Protein AF-A0A382ZZ51-F1 (afdb_monomer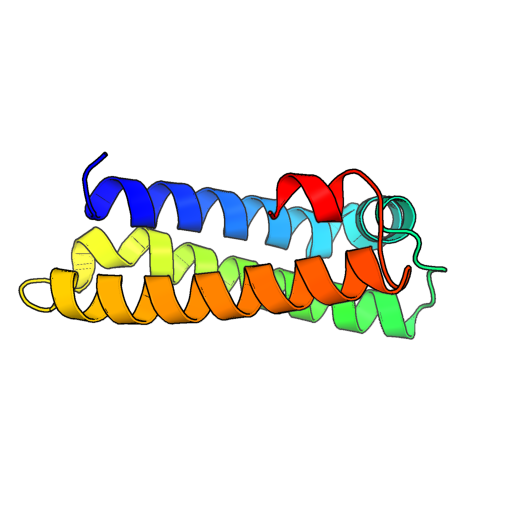)

Organism: NCBI:txid408172

Foldseek 3Di:
DDLLVVLLVQLVVLLVQLCCLQPVVCVLVVQFVDDDDPVSSVVSNVSSVVSNVVSVVSNCCSVPCPPCSVVVSVVVVVVLVVVLVVLVVCPVVVVTDHDNSVVSD

Secondary structure (DSSP, 8-state):
--HHHHHHHHHHHHHHHHHHHHHSHHHHHHHTTPPP-HHHHHHHHHHHHHHHHHHHHHHHHHHH-GGGHHHHHHHHHHHHHHHHHHHHHHHHTTSS-HHHHHTT-

Mean predicted aligned error: 2.75 Å

Solvent-accessible surface area (backbone atoms only — not comparable to full-atom values): 54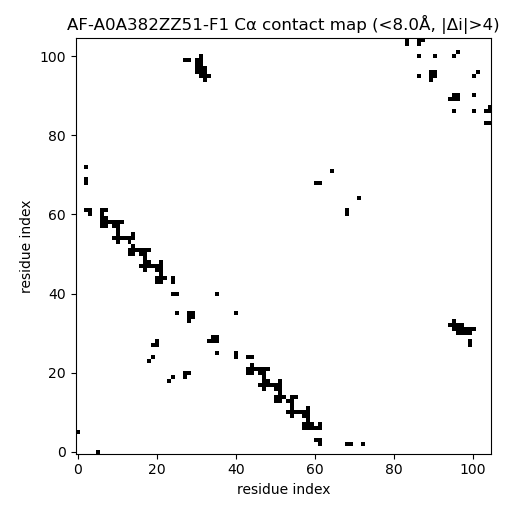44 Å² total; per-residue (Å²): 138,54,72,54,56,52,31,36,52,51,10,52,52,30,32,51,50,10,46,35,28,50,77,37,35,66,64,48,40,44,48,18,65,47,85,85,45,75,66,55,49,54,52,37,29,54,49,7,54,52,30,33,54,50,9,52,50,33,43,44,39,68,81,69,39,69,91,48,44,65,64,51,49,54,54,50,51,54,55,50,51,54,50,40,52,52,53,51,49,30,46,77,71,66,71,32,37,53,64,62,50,65,75,68,103

pLDDT: mean 95.26, std 3.06, range [72.75, 98.5]

Radius of gyration: 14.81 Å; Cα contacts (8 Å, |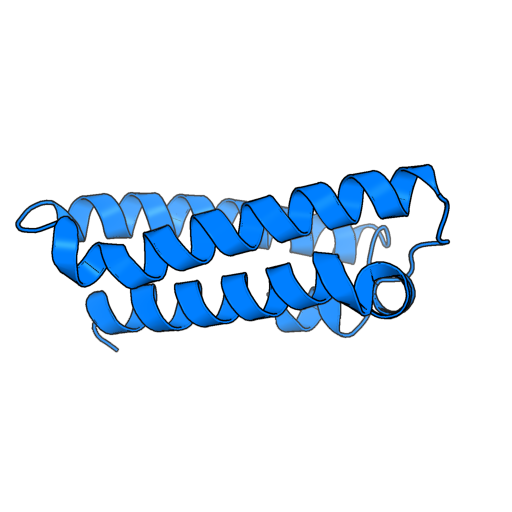Δi|>4): 114; chains: 1; bounding box: 34×21×39 Å

Sequence (105 aa):
MNLQMIFRVNGGILFINGLSFLLLTETYLGMAGFDMTPELQTLAQAMGVSLISIGLLSWRTPDIAGEAMTSYGQLYAVIGVLWVLLIGYHAATGQASGPPVYGNL

Structure (mmCIF, N/CA/C/O backbone):
data_AF-A0A382ZZ51-F1
#
_entry.id   AF-A0A382ZZ51-F1
#
loop_
_atom_site.group_PDB
_atom_site.id
_atom_site.type_symbol
_atom_site.label_atom_id
_atom_site.label_alt_id
_atom_site.label_comp_id
_atom_site.label_asym_id
_atom_site.label_entity_id
_atom_site.label_seq_id
_atom_site.pdbx_PDB_ins_code
_atom_site.Cartn_x
_atom_site.Cartn_y
_atom_site.Cartn_z
_atom_site.occupancy
_atom_site.B_iso_or_equiv
_atom_site.auth_seq_id
_atom_site.auth_comp_id
_atom_site.auth_asym_id
_atom_site.auth_atom_id
_atom_site.pdbx_PDB_model_num
ATOM 1 N N . MET A 1 1 ? -13.271 -14.502 12.028 1.00 72.75 1 MET A N 1
ATOM 2 C CA . MET A 1 1 ? -12.279 -13.435 12.295 1.00 72.75 1 MET A CA 1
ATOM 3 C C . MET A 1 1 ? -13.027 -12.208 12.804 1.00 72.75 1 MET A C 1
ATOM 5 O O . MET A 1 1 ? -14.109 -11.958 12.289 1.00 72.75 1 MET A O 1
ATOM 9 N N . ASN A 1 2 ? -12.534 -11.500 13.825 1.00 92.31 2 ASN A N 1
ATOM 10 C CA . ASN A 1 2 ? -13.175 -10.265 14.308 1.00 92.31 2 ASN A CA 1
ATOM 11 C C . ASN A 1 2 ? -12.543 -9.024 13.650 1.00 92.31 2 ASN A C 1
ATOM 13 O O . ASN A 1 2 ? -11.471 -9.117 13.051 1.00 92.31 2 ASN A O 1
ATOM 17 N N . LEU A 1 3 ? -13.198 -7.866 13.768 1.00 91.38 3 LEU A N 1
ATOM 18 C CA . LEU A 1 3 ? -12.767 -6.642 13.088 1.00 91.38 3 LEU A CA 1
ATOM 19 C C . LEU A 1 3 ? -11.386 -6.149 13.555 1.00 91.38 3 LEU A C 1
ATOM 21 O O . LEU A 1 3 ? -10.583 -5.705 12.741 1.00 91.38 3 LEU A O 1
ATOM 25 N N . GLN A 1 4 ? -11.059 -6.323 14.839 1.00 94.44 4 GLN A N 1
ATOM 26 C CA . GLN A 1 4 ? -9.733 -5.982 15.366 1.00 94.44 4 GLN A CA 1
ATOM 27 C C . GLN A 1 4 ? -8.621 -6.802 14.697 1.00 94.44 4 GLN A C 1
ATOM 29 O O . GLN A 1 4 ? -7.578 -6.270 14.323 1.00 94.44 4 GLN A O 1
ATOM 34 N N . MET A 1 5 ? -8.849 -8.105 14.526 1.00 94.94 5 MET A N 1
ATOM 35 C CA . MET A 1 5 ? -7.904 -9.008 13.881 1.00 94.94 5 MET A CA 1
ATOM 36 C C . MET A 1 5 ? -7.765 -8.700 12.387 1.00 94.94 5 MET A C 1
ATOM 38 O O . MET A 1 5 ? -6.644 -8.716 11.893 1.00 94.94 5 MET A O 1
ATOM 42 N N . ILE A 1 6 ? -8.857 -8.348 11.695 1.00 94.06 6 ILE A N 1
ATOM 43 C CA . ILE A 1 6 ? -8.817 -7.902 10.289 1.00 94.06 6 ILE A CA 1
ATOM 44 C C . ILE A 1 6 ? -7.864 -6.709 10.137 1.00 94.06 6 ILE A C 1
ATOM 46 O O . ILE A 1 6 ? -6.962 -6.746 9.304 1.00 94.06 6 ILE A O 1
ATOM 50 N N . PHE A 1 7 ? -8.006 -5.691 10.986 1.00 96.12 7 PHE A N 1
ATOM 51 C CA . PHE A 1 7 ? -7.150 -4.505 10.959 1.00 96.12 7 PHE A CA 1
ATOM 52 C C . PHE A 1 7 ? -5.675 -4.801 11.253 1.00 96.12 7 PHE A C 1
ATOM 54 O O . PHE A 1 7 ? -4.795 -4.255 10.585 1.00 96.12 7 PHE A O 1
ATOM 61 N N . ARG A 1 8 ? -5.383 -5.688 12.213 1.00 96.69 8 ARG A N 1
ATOM 62 C CA . ARG A 1 8 ? -4.000 -6.095 12.517 1.00 96.69 8 ARG A CA 1
ATOM 63 C C . ARG A 1 8 ? -3.375 -6.888 11.374 1.00 96.69 8 ARG A C 1
ATOM 65 O O . ARG A 1 8 ? -2.256 -6.590 10.972 1.00 96.69 8 ARG A O 1
ATOM 72 N N . VAL A 1 9 ? -4.101 -7.855 10.812 1.00 95.38 9 VAL A N 1
ATOM 73 C CA . VAL A 1 9 ? -3.621 -8.649 9.670 1.00 95.38 9 VAL A CA 1
ATOM 74 C C . VAL A 1 9 ? -3.348 -7.747 8.474 1.00 95.38 9 VAL A C 1
ATOM 76 O O . VAL A 1 9 ? -2.249 -7.780 7.928 1.00 95.38 9 VAL A O 1
ATOM 79 N N . ASN A 1 10 ? -4.301 -6.887 8.119 1.00 94.62 10 ASN A N 1
ATOM 80 C CA . ASN A 1 10 ? -4.111 -5.931 7.040 1.00 94.62 10 ASN A CA 1
ATOM 81 C C . ASN A 1 10 ? -2.912 -5.002 7.310 1.00 94.62 10 ASN A C 1
ATOM 83 O O . ASN A 1 10 ? -2.089 -4.795 6.424 1.00 94.62 10 ASN A O 1
ATOM 87 N N . GLY A 1 11 ? -2.768 -4.493 8.538 1.00 96.75 11 GLY A N 1
ATOM 88 C CA . GLY A 1 11 ? -1.618 -3.673 8.918 1.00 96.75 11 GLY A CA 1
ATOM 89 C C . GLY A 1 11 ? -0.286 -4.396 8.702 1.00 96.75 11 GLY A C 1
ATOM 90 O O . GLY A 1 11 ? 0.644 -3.814 8.150 1.00 96.75 11 GLY A O 1
ATOM 91 N N . GLY A 1 12 ? -0.220 -5.682 9.059 1.00 97.19 12 GLY A N 1
ATOM 92 C CA . GLY A 1 12 ? 0.941 -6.534 8.803 1.00 97.19 12 GLY A CA 1
ATOM 93 C C . GLY A 1 12 ? 1.228 -6.735 7.312 1.00 97.19 12 GLY A C 1
ATOM 94 O O . GLY A 1 12 ? 2.375 -6.602 6.896 1.00 97.19 12 GLY A O 1
ATOM 95 N N . ILE A 1 13 ? 0.198 -6.989 6.499 1.00 95.56 13 ILE A N 1
ATOM 96 C CA . ILE A 1 13 ? 0.334 -7.140 5.039 1.00 95.56 13 ILE A CA 1
ATOM 97 C C . ILE A 1 13 ? 0.873 -5.851 4.412 1.00 95.56 13 ILE A C 1
ATOM 99 O O . ILE A 1 13 ? 1.859 -5.886 3.678 1.00 95.56 13 ILE A O 1
ATOM 103 N N . LEU A 1 14 ? 0.279 -4.699 4.739 1.00 96.75 14 LEU A N 1
ATOM 104 C CA . LEU A 1 14 ? 0.727 -3.402 4.227 1.00 96.75 14 LEU A CA 1
ATOM 105 C C . LEU A 1 14 ? 2.149 -3.066 4.673 1.00 96.75 14 LEU A C 1
ATOM 107 O O . LEU A 1 14 ? 2.916 -2.513 3.892 1.00 96.75 14 LEU A O 1
ATOM 111 N N . PHE A 1 15 ? 2.518 -3.429 5.901 1.00 97.56 15 PHE A N 1
ATOM 112 C CA . PHE A 1 15 ? 3.877 -3.248 6.393 1.00 97.56 15 PHE A CA 1
ATOM 113 C C . PHE A 1 15 ? 4.882 -4.094 5.601 1.00 97.56 15 PHE A C 1
ATOM 115 O O . PHE A 1 15 ? 5.909 -3.572 5.173 1.00 97.56 15 PHE A O 1
ATOM 122 N N . ILE A 1 16 ? 4.570 -5.370 5.343 1.00 96.62 16 ILE A N 1
ATOM 123 C CA . ILE A 1 16 ? 5.414 -6.261 4.532 1.00 96.62 16 ILE A CA 1
ATOM 124 C C . ILE A 1 16 ? 5.543 -5.723 3.105 1.00 96.62 16 ILE A C 1
ATOM 126 O O . ILE A 1 16 ? 6.662 -5.542 2.633 1.00 96.62 16 ILE A O 1
ATOM 130 N N . ASN A 1 17 ? 4.427 -5.389 2.452 1.00 96.19 17 ASN A N 1
ATOM 131 C CA . ASN A 1 17 ? 4.442 -4.801 1.113 1.00 96.19 17 ASN A CA 1
ATOM 132 C C . ASN A 1 17 ? 5.240 -3.499 1.080 1.00 96.19 17 ASN A C 1
ATOM 134 O O . ASN A 1 17 ? 6.047 -3.287 0.181 1.00 96.19 17 ASN A O 1
ATOM 138 N N . GLY A 1 18 ? 5.048 -2.632 2.072 1.00 97.62 18 GLY A N 1
ATOM 139 C CA . GLY A 1 18 ? 5.767 -1.374 2.170 1.00 97.62 18 GLY A CA 1
ATOM 140 C C . GLY A 1 18 ? 7.277 -1.570 2.313 1.00 97.62 18 GLY A C 1
ATOM 141 O O . GLY A 1 18 ? 8.045 -0.894 1.632 1.00 97.62 18 GLY A O 1
ATOM 142 N N . LEU A 1 19 ? 7.715 -2.554 3.108 1.00 97.88 19 LEU A N 1
ATOM 143 C CA . LEU A 1 19 ? 9.125 -2.949 3.178 1.00 97.88 19 LEU A CA 1
ATOM 144 C C . LEU A 1 19 ? 9.634 -3.527 1.853 1.00 97.88 19 LEU A C 1
ATOM 146 O O . LEU A 1 19 ? 10.754 -3.213 1.457 1.00 97.88 19 LEU A O 1
ATOM 150 N N . SER A 1 20 ? 8.832 -4.327 1.146 1.00 96.62 20 SER A N 1
ATOM 151 C CA . SER A 1 20 ? 9.199 -4.845 -0.177 1.00 96.62 20 SER A CA 1
ATOM 152 C C . SER A 1 20 ? 9.383 -3.715 -1.192 1.00 96.62 20 SER A C 1
ATOM 154 O O . SER A 1 20 ? 10.395 -3.675 -1.881 1.00 96.62 20 SER A O 1
ATOM 156 N N . PHE A 1 21 ? 8.469 -2.746 -1.223 1.00 96.88 21 PHE A N 1
ATOM 157 C CA . PHE A 1 21 ? 8.567 -1.557 -2.070 1.00 96.88 21 PHE A CA 1
ATOM 158 C C . PHE A 1 21 ? 9.747 -0.647 -1.704 1.00 96.88 21 PHE A C 1
ATOM 160 O O . PHE A 1 21 ? 10.330 -0.032 -2.594 1.00 96.88 21 PHE A O 1
ATOM 167 N N . LEU A 1 22 ? 10.106 -0.550 -0.420 1.00 97.25 22 LEU A N 1
ATOM 168 C CA . LEU A 1 22 ? 11.147 0.358 0.066 1.00 97.25 22 LEU A CA 1
ATOM 169 C C . LEU A 1 22 ? 12.565 -0.226 -0.040 1.00 97.25 22 LEU A C 1
ATOM 171 O O . LEU A 1 22 ? 13.496 0.483 -0.417 1.00 97.25 22 LEU A O 1
ATOM 175 N N . LEU A 1 23 ? 12.731 -1.501 0.321 1.00 96.69 23 LEU A N 1
ATOM 176 C CA . LEU A 1 23 ? 14.038 -2.149 0.485 1.00 96.69 23 LEU A CA 1
ATOM 177 C C . LEU A 1 23 ? 14.340 -3.188 -0.598 1.00 96.69 23 LEU A C 1
ATOM 179 O O . LEU A 1 23 ? 15.505 -3.464 -0.863 1.00 96.69 23 LEU A O 1
ATOM 183 N N . LEU A 1 24 ? 13.306 -3.773 -1.209 1.00 96.56 24 LEU A N 1
ATOM 184 C CA . LEU A 1 24 ? 13.416 -4.842 -2.210 1.00 96.56 24 LEU A CA 1
ATOM 185 C C . LEU A 1 24 ? 12.806 -4.417 -3.553 1.00 96.56 24 LEU A C 1
ATOM 187 O O . LEU A 1 24 ? 12.288 -5.252 -4.291 1.00 96.56 24 LEU A O 1
ATOM 191 N N . THR A 1 25 ? 12.840 -3.115 -3.851 1.00 95.88 25 THR A N 1
ATOM 192 C CA . THR A 1 25 ? 12.083 -2.482 -4.936 1.00 95.88 25 THR A CA 1
ATOM 193 C C . THR A 1 25 ? 12.276 -3.167 -6.284 1.00 95.88 25 THR A C 1
ATOM 195 O O . THR A 1 25 ? 11.297 -3.521 -6.934 1.00 95.88 25 THR A O 1
ATOM 198 N N . GLU A 1 26 ? 13.533 -3.369 -6.686 1.00 95.81 26 GLU A N 1
ATOM 199 C CA . GLU A 1 26 ? 13.888 -3.932 -7.990 1.00 95.81 26 GLU A CA 1
ATOM 200 C 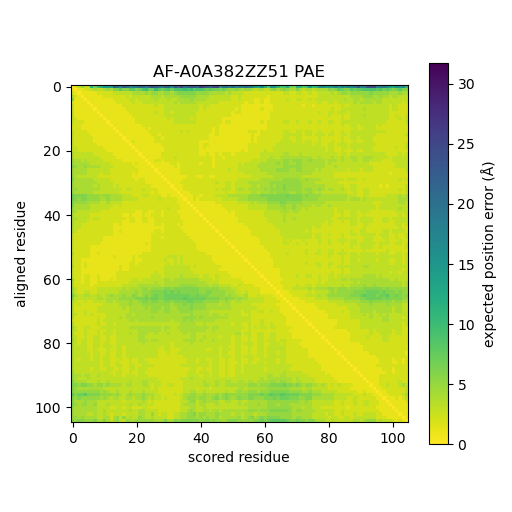C . GLU A 1 26 ? 13.375 -5.366 -8.138 1.00 95.81 26 GLU A C 1
ATOM 202 O O . GLU A 1 26 ? 12.694 -5.684 -9.109 1.00 95.81 26 GLU A O 1
ATOM 207 N N . THR A 1 27 ? 13.610 -6.213 -7.1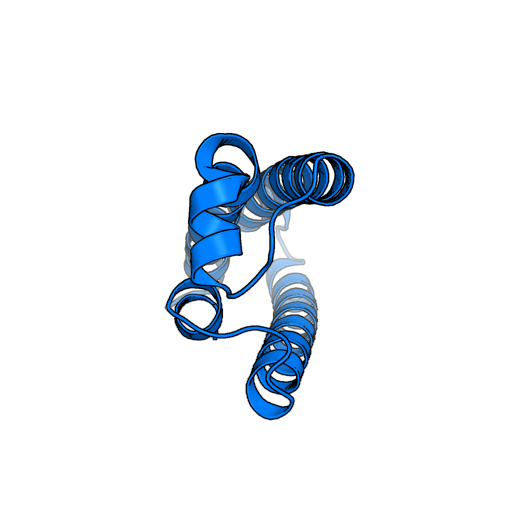33 1.00 95.88 27 THR A N 1
ATOM 208 C CA . THR A 1 27 ? 13.106 -7.590 -7.118 1.00 95.88 27 THR A CA 1
ATOM 209 C C . THR A 1 27 ? 11.583 -7.620 -7.126 1.00 95.88 27 THR A C 1
ATOM 211 O O . THR A 1 27 ? 10.978 -8.354 -7.902 1.00 95.88 27 THR A O 1
ATOM 214 N N . TYR A 1 28 ? 10.950 -6.822 -6.266 1.00 94.94 28 TYR A N 1
ATOM 215 C CA . TYR A 1 28 ? 9.506 -6.853 -6.077 1.00 94.94 28 TYR A CA 1
ATOM 216 C C . TYR A 1 28 ? 8.756 -6.371 -7.324 1.00 94.94 28 TYR A C 1
ATOM 218 O O . TYR A 1 28 ? 7.813 -7.025 -7.761 1.00 94.94 28 TYR A O 1
ATOM 226 N N . LEU A 1 29 ? 9.197 -5.273 -7.941 1.00 95.88 29 LEU A N 1
ATOM 227 C CA . LEU A 1 29 ? 8.583 -4.763 -9.166 1.00 95.88 29 LEU A CA 1
ATOM 228 C C . LEU A 1 29 ? 9.003 -5.541 -10.416 1.00 95.88 29 LEU A C 1
ATOM 230 O O . LEU A 1 29 ? 8.165 -5.763 -11.289 1.00 95.88 29 LEU A O 1
ATOM 234 N N . GLY A 1 30 ? 10.232 -6.055 -10.473 1.00 96.25 30 GLY A N 1
ATOM 235 C CA . GLY A 1 30 ? 10.657 -6.964 -11.537 1.00 96.25 30 GLY A CA 1
ATOM 236 C C . GLY A 1 30 ? 9.810 -8.240 -11.570 1.00 96.25 30 GLY A C 1
ATOM 237 O O . GLY A 1 30 ? 9.344 -8.654 -12.628 1.00 96.25 30 GLY A O 1
ATOM 238 N N . MET A 1 31 ? 9.493 -8.816 -10.403 1.00 95.12 31 MET A N 1
ATOM 239 C CA . MET A 1 31 ? 8.550 -9.941 -10.294 1.00 95.12 31 MET A CA 1
ATOM 240 C C . MET A 1 31 ? 7.125 -9.581 -10.729 1.00 95.12 31 MET A C 1
ATOM 242 O O . MET A 1 31 ? 6.369 -10.474 -11.113 1.00 95.12 31 MET A O 1
ATOM 246 N N . ALA A 1 32 ? 6.759 -8.300 -10.652 1.00 94.62 32 ALA A N 1
ATOM 247 C CA . ALA A 1 32 ? 5.483 -7.792 -11.133 1.00 94.62 32 ALA A CA 1
ATOM 248 C C . ALA A 1 32 ? 5.470 -7.499 -12.648 1.00 94.62 32 ALA A C 1
ATOM 250 O O . ALA A 1 32 ? 4.417 -7.161 -13.189 1.00 94.62 32 ALA A O 1
ATOM 251 N N . GLY A 1 33 ? 6.605 -7.673 -13.337 1.00 94.00 33 GLY A N 1
ATOM 252 C CA . GLY A 1 33 ? 6.752 -7.464 -14.779 1.00 94.00 33 GLY A CA 1
ATOM 253 C C . GLY A 1 33 ? 7.155 -6.044 -15.181 1.00 94.00 33 GLY A C 1
ATOM 254 O O . GLY A 1 33 ? 7.010 -5.696 -16.348 1.00 94.00 33 GLY A O 1
ATOM 255 N N . PHE A 1 34 ? 7.634 -5.223 -14.243 1.00 95.12 34 PHE A N 1
ATOM 256 C CA . PHE A 1 34 ? 8.108 -3.874 -14.549 1.00 95.12 34 PHE A CA 1
ATOM 257 C C . PHE A 1 34 ? 9.579 -3.880 -14.969 1.00 95.12 34 PHE A C 1
ATOM 259 O O . PHE A 1 34 ? 10.426 -4.456 -14.284 1.00 95.12 34 PHE A O 1
ATOM 266 N N . ASP A 1 35 ? 9.886 -3.139 -16.033 1.00 95.31 35 ASP A N 1
ATOM 267 C CA . ASP A 1 35 ? 11.254 -2.740 -16.352 1.00 95.31 35 ASP A CA 1
ATOM 268 C C . ASP A 1 35 ? 11.678 -1.600 -15.420 1.00 95.31 35 ASP A C 1
ATOM 270 O O . ASP A 1 35 ? 11.064 -0.529 -15.385 1.00 95.31 35 ASP A O 1
ATOM 274 N N . MET A 1 36 ? 12.721 -1.833 -14.626 1.00 95.94 36 MET A N 1
ATOM 275 C CA . MET A 1 36 ? 13.123 -0.895 -13.582 1.00 95.94 36 MET A CA 1
ATOM 276 C C . MET A 1 36 ? 13.917 0.290 -14.131 1.00 95.94 36 MET A C 1
ATOM 278 O O . MET A 1 36 ? 14.953 0.127 -14.773 1.00 95.94 36 MET A O 1
ATOM 282 N N . THR A 1 37 ? 13.455 1.497 -13.795 1.00 97.19 37 THR A N 1
ATOM 283 C CA . THR A 1 37 ? 14.167 2.762 -14.029 1.00 97.19 37 THR A CA 1
ATOM 284 C C . THR A 1 37 ? 14.444 3.487 -12.705 1.00 97.19 37 THR A C 1
ATOM 286 O O . THR A 1 37 ? 13.760 3.223 -11.706 1.00 97.19 37 THR A O 1
ATOM 289 N N . PRO A 1 38 ? 15.405 4.431 -12.661 1.00 97.25 38 PRO A N 1
ATOM 290 C CA . PRO A 1 38 ? 15.679 5.225 -11.459 1.00 97.25 38 PRO A CA 1
ATOM 291 C C . PRO A 1 38 ? 14.463 6.020 -10.945 1.00 97.25 38 PRO A C 1
ATOM 293 O O . PRO A 1 38 ? 14.243 6.146 -9.736 1.00 97.25 38 PRO A O 1
ATOM 296 N N . GLU A 1 39 ? 13.635 6.536 -11.853 1.00 98.00 39 GLU A N 1
ATOM 297 C CA . GLU A 1 39 ? 12.421 7.286 -11.520 1.00 98.00 39 GLU A CA 1
ATOM 298 C C . GLU A 1 39 ? 11.359 6.363 -10.915 1.00 98.00 39 GLU A C 1
ATOM 300 O O . GLU A 1 39 ? 10.751 6.703 -9.896 1.00 98.00 39 GLU A O 1
ATOM 305 N N . LEU A 1 40 ? 11.179 5.168 -11.493 1.00 96.50 40 LEU A N 1
ATOM 306 C CA . LEU A 1 40 ? 10.261 4.164 -10.960 1.00 96.50 40 LEU A CA 1
ATOM 307 C C . LEU A 1 40 ? 10.706 3.693 -9.575 1.00 96.50 40 LEU A C 1
ATOM 309 O O . LEU A 1 40 ? 9.872 3.564 -8.682 1.00 96.50 40 LEU A O 1
ATOM 313 N N . GLN A 1 41 ? 12.009 3.502 -9.361 1.00 97.62 41 GLN A N 1
ATOM 314 C CA . GLN A 1 41 ? 12.543 3.158 -8.046 1.00 97.62 41 GLN A CA 1
ATOM 315 C C . GLN A 1 41 ? 12.221 4.232 -7.001 1.00 97.62 41 GLN A C 1
ATOM 317 O O . GLN A 1 41 ? 11.752 3.906 -5.911 1.00 97.62 41 GLN A O 1
ATOM 322 N N . THR A 1 42 ? 12.402 5.508 -7.347 1.00 97.94 42 THR A N 1
ATOM 323 C CA . THR A 1 42 ? 12.081 6.631 -6.454 1.00 97.94 42 THR A CA 1
ATOM 324 C C . THR A 1 42 ? 10.595 6.641 -6.083 1.00 97.94 42 THR A C 1
ATOM 326 O O . THR A 1 42 ? 10.239 6.753 -4.906 1.00 97.94 42 THR A O 1
ATOM 329 N N . LEU A 1 43 ? 9.711 6.469 -7.072 1.00 98.12 43 LEU A N 1
ATOM 330 C CA . LEU A 1 43 ? 8.264 6.425 -6.847 1.00 98.12 43 LEU A CA 1
ATOM 331 C C . LEU A 1 43 ? 7.854 5.217 -5.995 1.00 98.12 43 LEU A C 1
ATOM 333 O O . LEU A 1 43 ? 7.039 5.335 -5.080 1.00 98.12 43 LEU A O 1
ATOM 337 N N . ALA A 1 44 ? 8.441 4.058 -6.273 1.00 97.25 44 ALA A N 1
ATOM 338 C CA . ALA A 1 44 ? 8.171 2.822 -5.563 1.00 97.25 44 ALA A CA 1
ATOM 339 C C . ALA A 1 44 ? 8.609 2.896 -4.093 1.00 97.25 44 ALA A C 1
ATOM 341 O O . ALA A 1 44 ? 7.873 2.456 -3.215 1.00 97.25 44 ALA A O 1
ATOM 342 N N . GLN A 1 45 ? 9.740 3.533 -3.793 1.00 98.06 45 GLN A N 1
ATOM 343 C CA . GLN A 1 45 ? 10.168 3.764 -2.412 1.00 98.06 45 GLN A CA 1
ATOM 344 C C . GLN A 1 45 ? 9.233 4.727 -1.668 1.00 98.06 45 GLN A C 1
ATOM 346 O O . GLN A 1 45 ? 8.887 4.472 -0.512 1.00 98.06 45 GLN A O 1
ATOM 351 N N . ALA A 1 46 ? 8.748 5.786 -2.328 1.00 98.25 46 ALA A N 1
ATOM 352 C CA . ALA A 1 46 ? 7.732 6.675 -1.756 1.00 98.25 46 ALA A CA 1
ATOM 353 C C . ALA A 1 46 ? 6.411 5.931 -1.472 1.00 98.25 46 ALA A C 1
ATOM 355 O O . ALA A 1 46 ? 5.799 6.110 -0.411 1.00 98.25 46 ALA A O 1
ATOM 356 N N . MET A 1 47 ? 6.001 5.039 -2.379 1.00 97.00 47 MET A N 1
ATOM 357 C CA . MET A 1 47 ? 4.876 4.130 -2.157 1.00 97.00 47 MET A CA 1
ATOM 358 C C . MET A 1 47 ? 5.141 3.191 -0.972 1.00 97.00 47 MET A C 1
ATOM 360 O O . MET A 1 47 ? 4.265 3.006 -0.131 1.00 97.00 47 MET A O 1
ATOM 364 N N . GLY A 1 48 ? 6.363 2.672 -0.837 1.00 98.00 48 GLY A N 1
ATOM 365 C CA . GLY A 1 48 ? 6.774 1.834 0.287 1.00 98.00 48 GLY A CA 1
ATOM 366 C C . GLY A 1 48 ? 6.582 2.515 1.642 1.00 98.00 48 GLY A C 1
ATOM 367 O O . GLY A 1 48 ? 5.939 1.954 2.531 1.00 98.00 48 GLY A O 1
ATOM 368 N N . VAL A 1 49 ? 7.048 3.761 1.782 1.00 98.50 49 VAL A N 1
ATOM 369 C CA . VAL A 1 49 ? 6.821 4.566 2.998 1.00 98.50 49 VAL A CA 1
ATOM 370 C C . VAL A 1 49 ? 5.327 4.786 3.243 1.00 98.50 49 VAL A C 1
ATOM 372 O O . VAL A 1 49 ? 4.861 4.623 4.371 1.00 98.50 49 VAL A O 1
ATOM 375 N N . SER A 1 50 ? 4.563 5.091 2.193 1.00 98.06 50 SER A N 1
ATOM 376 C CA . SER A 1 50 ? 3.116 5.314 2.294 1.00 98.06 50 SER A CA 1
ATOM 377 C C . SER A 1 50 ? 2.379 4.073 2.808 1.00 98.06 50 SER A C 1
ATOM 379 O O . SER A 1 50 ? 1.557 4.169 3.720 1.00 98.06 50 SER A O 1
ATOM 381 N N . LEU A 1 51 ? 2.715 2.891 2.285 1.00 97.38 51 LEU A N 1
ATOM 382 C CA . LEU A 1 51 ? 2.147 1.617 2.726 1.00 97.38 51 LEU A CA 1
ATOM 383 C C . LEU A 1 51 ? 2.529 1.282 4.170 1.00 97.38 51 LEU A C 1
ATOM 385 O O . LEU A 1 51 ? 1.670 0.836 4.928 1.00 97.38 51 LEU A O 1
ATOM 389 N N . ILE A 1 52 ? 3.769 1.559 4.588 1.00 98.50 52 ILE A N 1
ATOM 390 C CA . ILE A 1 52 ? 4.187 1.414 5.992 1.00 98.50 52 ILE A CA 1
ATOM 391 C C . ILE A 1 52 ? 3.339 2.317 6.893 1.00 98.50 52 ILE A C 1
ATOM 393 O O . ILE A 1 52 ? 2.812 1.853 7.905 1.00 98.50 52 ILE A O 1
ATOM 397 N N . SER A 1 53 ? 3.164 3.592 6.531 1.00 98.12 53 SER A N 1
ATOM 398 C CA . SER A 1 53 ? 2.361 4.536 7.316 1.00 98.12 53 SER A CA 1
ATOM 399 C C . SER A 1 53 ? 0.905 4.082 7.452 1.00 98.12 53 SER A C 1
ATOM 401 O O . SER A 1 53 ? 0.368 4.070 8.561 1.0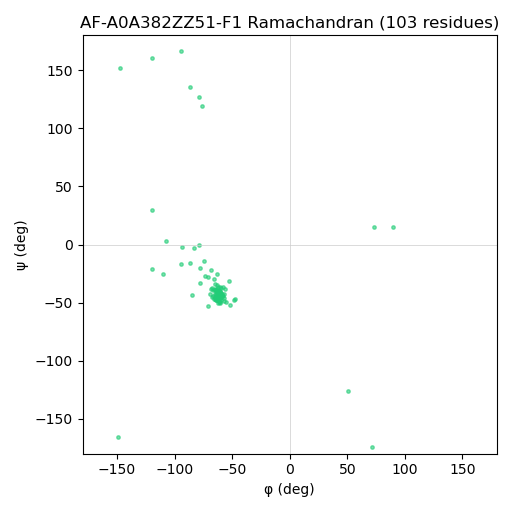0 98.12 53 SER A O 1
ATOM 403 N N . ILE A 1 54 ? 0.273 3.649 6.357 1.00 96.12 54 ILE A N 1
ATOM 404 C CA . ILE A 1 54 ? -1.109 3.144 6.384 1.00 96.12 54 ILE A CA 1
ATOM 405 C C . ILE A 1 54 ? -1.187 1.816 7.151 1.00 96.12 54 ILE A C 1
ATOM 407 O O . ILE A 1 54 ? -2.131 1.603 7.910 1.00 96.12 54 ILE A O 1
ATOM 411 N N . GLY A 1 55 ? -0.183 0.946 7.024 1.00 97.00 55 GLY A N 1
ATOM 412 C CA . GLY A 1 55 ? -0.091 -0.304 7.773 1.00 97.00 55 GLY A CA 1
ATOM 413 C C . GLY A 1 55 ? -0.057 -0.080 9.284 1.00 97.00 55 GLY A C 1
ATOM 414 O O . GLY A 1 55 ? -0.799 -0.730 10.021 1.00 97.00 55 GLY A O 1
ATOM 415 N N . LEU A 1 56 ? 0.724 0.902 9.746 1.00 97.81 56 LEU A N 1
ATOM 416 C CA . LEU A 1 56 ? 0.763 1.314 11.153 1.00 97.81 56 LEU A CA 1
ATOM 417 C C . LEU A 1 56 ? -0.580 1.881 11.626 1.00 97.81 56 LEU A C 1
ATOM 419 O O . LEU A 1 56 ? -1.035 1.533 12.718 1.00 97.81 56 LEU A O 1
ATOM 423 N N . LEU A 1 57 ? -1.234 2.715 10.810 1.00 95.88 57 LEU A N 1
ATOM 424 C CA . LEU A 1 57 ? -2.568 3.235 11.119 1.00 95.88 57 LEU A CA 1
ATOM 425 C C . LEU A 1 5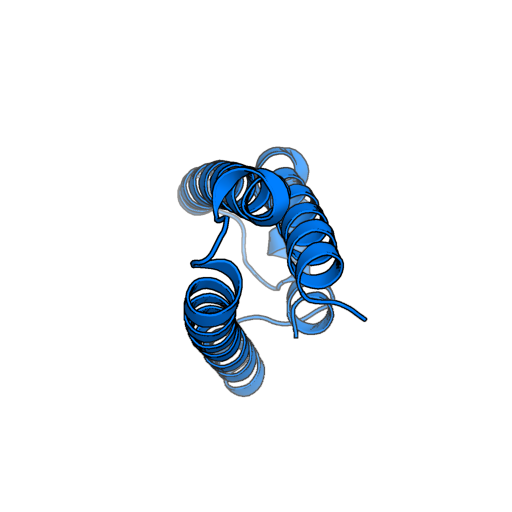7 ? -3.581 2.097 11.256 1.00 95.88 57 LEU A C 1
ATOM 427 O O . LEU A 1 57 ? -4.247 2.017 12.284 1.00 95.88 57 LEU A O 1
ATOM 431 N N . SER A 1 58 ? -3.628 1.182 10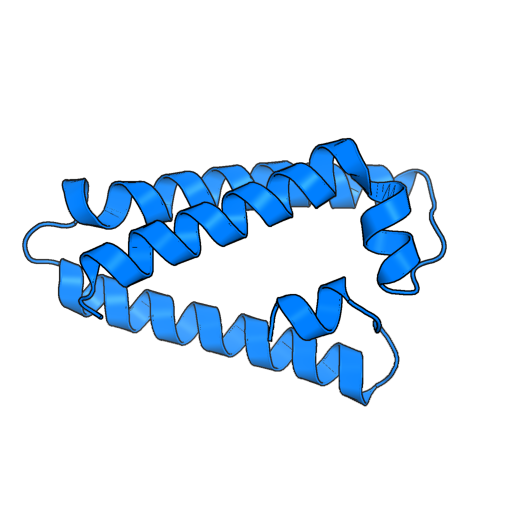.282 1.00 96.19 58 SER A N 1
ATOM 432 C CA . SER A 1 58 ? -4.494 0.000 10.315 1.00 96.19 58 SER A CA 1
ATOM 433 C C . SER A 1 58 ? -4.227 -0.851 11.551 1.00 96.19 58 SER A C 1
ATOM 435 O O . SER A 1 58 ? -5.159 -1.245 12.243 1.00 96.19 58 SER A O 1
ATOM 437 N N . TRP A 1 59 ? -2.961 -1.117 11.879 1.00 97.31 59 TRP A N 1
ATOM 438 C CA . TRP A 1 59 ? -2.607 -1.910 13.056 1.00 97.31 59 TRP A CA 1
ATOM 439 C C . TRP A 1 59 ? -3.101 -1.277 14.360 1.00 97.31 59 TRP A C 1
ATOM 441 O O . TRP A 1 59 ? -3.506 -1.993 15.277 1.00 97.31 59 TRP A O 1
ATOM 451 N N . ARG A 1 60 ? -3.068 0.059 14.441 1.00 96.69 60 ARG A N 1
ATOM 452 C CA . ARG A 1 60 ? -3.474 0.842 15.613 1.00 96.69 60 ARG A CA 1
ATOM 453 C C . ARG A 1 60 ? -4.964 1.165 15.651 1.00 96.69 60 ARG A C 1
ATOM 455 O O . ARG A 1 60 ? -5.452 1.494 16.728 1.00 96.69 60 ARG A O 1
ATOM 462 N N . THR A 1 61 ? -5.700 1.027 14.545 1.00 95.69 61 THR A N 1
ATOM 463 C CA . THR A 1 61 ? -7.157 1.243 14.481 1.00 95.69 61 THR A CA 1
ATOM 464 C C . THR A 1 61 ? -7.921 0.541 15.612 1.00 95.69 61 THR A C 1
ATOM 466 O O . THR A 1 61 ? -8.709 1.223 16.270 1.00 95.69 61 THR A O 1
ATOM 469 N N . PRO A 1 62 ? -7.673 -0.752 15.927 1.00 95.00 62 PRO A N 1
ATOM 470 C CA . PRO A 1 62 ? -8.320 -1.455 17.036 1.00 95.00 62 PRO A CA 1
ATOM 471 C C . PRO A 1 62 ? -8.213 -0.737 18.383 1.00 95.00 62 PRO A C 1
ATOM 473 O O . PRO A 1 62 ? -9.117 -0.837 19.207 1.00 95.00 62 PRO A O 1
ATOM 476 N N . ASP A 1 63 ? -7.112 -0.015 18.586 1.00 95.50 63 ASP A N 1
ATOM 477 C CA . ASP A 1 63 ? -6.754 0.599 19.857 1.00 95.50 63 ASP A CA 1
ATOM 478 C C . ASP A 1 63 ? -7.226 2.062 19.957 1.00 95.50 63 ASP A C 1
ATOM 480 O O . ASP A 1 63 ? -7.265 2.610 21.056 1.00 95.50 63 ASP A O 1
ATOM 484 N N . ILE A 1 64 ? -7.564 2.709 18.832 1.00 95.62 64 ILE A N 1
ATOM 485 C CA . ILE A 1 64 ? -7.890 4.149 18.775 1.00 95.62 64 ILE A CA 1
ATOM 486 C C . ILE A 1 64 ? -9.304 4.457 18.266 1.00 95.62 64 ILE A C 1
ATOM 488 O O . ILE A 1 64 ? -9.807 5.544 18.527 1.00 95.62 64 ILE A O 1
ATOM 492 N N . ALA A 1 65 ? -9.957 3.539 17.543 1.00 94.38 65 ALA A N 1
ATOM 493 C CA . ALA A 1 65 ? -11.240 3.824 16.893 1.00 94.38 65 ALA A CA 1
ATOM 494 C C . ALA A 1 65 ? -12.447 3.807 17.850 1.00 94.38 65 ALA A C 1
ATOM 496 O O . ALA A 1 65 ? -13.485 4.378 17.518 1.00 94.38 65 ALA A O 1
ATOM 497 N N . GLY A 1 66 ? -12.331 3.168 19.021 1.00 93.88 66 GLY A N 1
ATOM 498 C CA . GLY A 1 66 ? -13.395 3.123 20.030 1.00 93.88 66 GLY A CA 1
ATOM 499 C C . GLY A 1 66 ? -14.746 2.686 19.451 1.00 93.88 66 GLY A C 1
ATOM 500 O O . GLY A 1 66 ? -14.846 1.655 18.787 1.00 93.88 66 GLY A O 1
ATOM 501 N N . GLU A 1 67 ? -15.781 3.496 19.668 1.00 95.38 67 GLU A N 1
ATOM 502 C CA . GLU A 1 67 ? -17.145 3.245 19.179 1.00 95.38 67 GLU A CA 1
ATOM 503 C C . GLU A 1 67 ? -17.278 3.345 17.648 1.00 95.38 67 GLU A C 1
ATOM 505 O O . GLU A 1 67 ? -18.173 2.738 17.059 1.00 95.38 67 GLU A O 1
ATOM 510 N N . ALA A 1 68 ? -16.364 4.048 16.970 1.00 94.88 68 ALA A N 1
ATOM 511 C CA . ALA A 1 68 ? -16.391 4.218 15.517 1.00 94.88 68 ALA A CA 1
ATOM 512 C C . ALA A 1 68 ? -15.869 2.992 14.744 1.00 94.88 68 ALA A C 1
ATOM 514 O O . ALA A 1 68 ? -15.875 3.002 13.511 1.00 94.88 68 ALA A O 1
ATOM 515 N N . MET A 1 69 ? -15.440 1.932 15.441 1.00 93.75 69 MET A N 1
ATOM 516 C CA . MET A 1 69 ? -14.797 0.748 14.858 1.00 93.75 69 MET A CA 1
ATOM 517 C C . MET A 1 69 ? -15.555 0.182 13.653 1.00 93.75 69 MET A C 1
ATOM 519 O O . MET A 1 69 ? -14.956 -0.074 12.613 1.00 93.75 69 MET A O 1
ATOM 523 N N . THR A 1 70 ? -16.873 0.009 13.775 1.00 93.31 70 THR A N 1
ATOM 524 C CA . THR A 1 70 ? -17.701 -0.589 12.718 1.00 93.31 70 THR A CA 1
ATOM 525 C C . THR A 1 70 ? -17.760 0.291 11.470 1.00 93.31 70 THR A C 1
ATOM 527 O O . THR A 1 70 ? -17.545 -0.209 10.368 1.00 93.31 70 THR A O 1
ATOM 530 N N . SER A 1 71 ? -18.004 1.595 11.636 1.00 94.69 71 SER A N 1
ATOM 531 C CA . SER A 1 71 ? -18.045 2.554 10.520 1.00 94.69 71 SER A CA 1
ATOM 532 C C . SER A 1 71 ? -16.683 2.648 9.826 1.00 94.69 71 SER A C 1
ATOM 534 O O . SER A 1 71 ? -16.585 2.593 8.600 1.00 94.69 71 SER A O 1
ATOM 536 N N . TYR A 1 72 ? -15.605 2.662 10.615 1.00 92.00 72 TYR A N 1
ATOM 537 C CA . TYR A 1 72 ? -14.247 2.634 10.086 1.00 92.00 72 TYR A CA 1
ATOM 538 C C . TYR A 1 72 ? -13.962 1.338 9.310 1.00 92.00 72 TYR A C 1
ATOM 540 O O . TYR A 1 72 ? -13.371 1.378 8.236 1.00 92.00 72 TYR A O 1
ATOM 548 N N . GLY A 1 73 ? -14.443 0.190 9.799 1.00 92.25 73 GLY A N 1
ATOM 549 C CA . GLY A 1 73 ? -14.372 -1.098 9.101 1.00 92.25 73 GLY A CA 1
ATOM 550 C C . GLY A 1 73 ? -15.073 -1.098 7.745 1.00 92.25 73 GLY A C 1
ATOM 551 O O . GLY A 1 73 ? -14.527 -1.621 6.777 1.00 92.25 73 GLY A O 1
ATOM 552 N N . GLN A 1 74 ? -16.249 -0.475 7.652 1.00 94.62 74 GLN A N 1
ATOM 553 C CA . GLN A 1 74 ? -16.982 -0.338 6.390 1.00 94.62 74 GLN A CA 1
ATOM 554 C C . GLN A 1 74 ? -16.215 0.525 5.385 1.00 94.62 74 GLN A C 1
ATOM 556 O O . GLN A 1 74 ? -16.059 0.124 4.232 1.00 94.62 74 GLN A O 1
ATOM 561 N N . LEU A 1 75 ? -15.676 1.667 5.826 1.00 93.38 75 LEU A N 1
ATOM 562 C CA . LEU A 1 75 ? -14.820 2.508 4.988 1.00 93.38 75 LEU A CA 1
ATOM 563 C C . LEU A 1 75 ? -13.585 1.736 4.505 1.00 93.38 75 LEU A C 1
ATOM 565 O O . LEU A 1 75 ? -13.246 1.777 3.323 1.00 93.38 75 LEU A O 1
ATOM 569 N N . TYR A 1 76 ? -12.943 0.991 5.405 1.00 91.62 76 TYR A N 1
ATOM 570 C CA . TYR A 1 76 ? -11.761 0.202 5.081 1.00 91.62 76 TYR A CA 1
ATOM 571 C C . TYR A 1 76 ? -12.059 -0.898 4.053 1.00 91.62 76 TYR A C 1
ATOM 573 O O . TYR A 1 76 ? -11.268 -1.122 3.139 1.00 91.62 76 TYR A O 1
ATOM 581 N N . ALA A 1 77 ? -13.224 -1.544 4.151 1.00 92.06 77 ALA A N 1
ATOM 582 C CA . ALA A 1 77 ? -13.670 -2.530 3.172 1.00 92.06 77 ALA A CA 1
ATOM 583 C C . ALA A 1 77 ? -13.855 -1.911 1.777 1.00 92.06 77 ALA A C 1
ATOM 585 O O . ALA A 1 77 ? -13.402 -2.492 0.794 1.00 92.06 77 ALA A O 1
ATOM 586 N N . VAL A 1 78 ? -14.451 -0.715 1.684 1.00 96.06 78 VAL A N 1
ATOM 587 C CA . VAL A 1 78 ? -14.592 0.007 0.406 1.00 96.06 78 VAL A CA 1
ATOM 588 C C . VAL A 1 78 ? -13.221 0.319 -0.196 1.00 96.06 78 VAL A C 1
ATOM 590 O O . VAL A 1 78 ? -12.997 0.048 -1.373 1.00 96.06 78 VAL A O 1
ATOM 593 N N . ILE A 1 79 ? -12.283 0.825 0.608 1.00 93.69 79 ILE A N 1
ATOM 594 C CA . ILE A 1 79 ? -10.910 1.105 0.159 1.00 93.69 79 ILE A CA 1
ATOM 595 C C . ILE A 1 79 ? -10.224 -0.177 -0.336 1.00 93.69 79 ILE A C 1
ATOM 597 O O . ILE A 1 79 ? -9.591 -0.163 -1.390 1.00 93.69 79 ILE A O 1
ATOM 601 N N . GLY A 1 80 ? -10.378 -1.292 0.385 1.00 92.56 80 GLY A N 1
ATOM 602 C CA . GLY A 1 80 ? -9.835 -2.590 -0.020 1.00 92.56 80 GLY A CA 1
ATOM 603 C C . GLY A 1 80 ? -10.390 -3.071 -1.363 1.00 92.56 80 GLY A C 1
ATOM 604 O O . GLY A 1 80 ? -9.626 -3.494 -2.226 1.00 92.56 80 GLY A O 1
ATOM 605 N N . VAL A 1 81 ? -11.700 -2.927 -1.588 1.00 95.56 81 VAL A N 1
ATOM 606 C CA . VAL A 1 81 ? -12.329 -3.269 -2.875 1.00 95.56 81 VAL A CA 1
ATOM 607 C C . VAL A 1 81 ? -11.751 -2.434 -4.019 1.00 95.56 81 VAL A C 1
ATOM 609 O O . VAL A 1 81 ? -11.487 -2.982 -5.086 1.00 95.56 81 VAL A O 1
ATOM 612 N N . LEU A 1 82 ? -11.501 -1.136 -3.813 1.00 96.88 82 LEU A N 1
ATOM 613 C CA . LEU A 1 82 ? -10.886 -0.288 -4.842 1.00 96.88 82 LEU A CA 1
ATOM 614 C C . LEU A 1 82 ? -9.486 -0.783 -5.240 1.00 96.88 82 LEU A C 1
ATOM 616 O O . LEU A 1 82 ? -9.163 -0.798 -6.428 1.00 96.88 82 LEU A O 1
ATOM 620 N N . TRP A 1 83 ? -8.682 -1.238 -4.276 1.00 94.62 83 TRP A N 1
ATOM 621 C CA . TRP A 1 83 ? -7.373 -1.837 -4.553 1.00 94.62 83 TRP A CA 1
ATOM 622 C C . TRP A 1 83 ? -7.483 -3.148 -5.329 1.00 94.62 83 TRP A C 1
ATOM 624 O O . TRP A 1 83 ? -6.796 -3.311 -6.335 1.00 94.62 83 TRP A O 1
ATOM 634 N N . VAL A 1 84 ? -8.377 -4.048 -4.912 1.00 95.69 84 VAL A N 1
ATOM 635 C CA . VAL A 1 84 ? -8.613 -5.324 -5.608 1.00 95.69 84 VAL A CA 1
ATOM 636 C C . VAL A 1 84 ? -9.055 -5.084 -7.053 1.00 95.69 84 VAL A C 1
ATOM 638 O O . VAL A 1 84 ? -8.547 -5.731 -7.966 1.00 95.69 84 VAL A O 1
ATOM 641 N N . LEU A 1 85 ? -9.950 -4.118 -7.288 1.00 97.75 85 LEU A N 1
ATOM 642 C CA . LEU A 1 85 ? -10.390 -3.750 -8.637 1.00 97.75 85 LEU A CA 1
ATOM 643 C C . LEU A 1 85 ? -9.235 -3.221 -9.495 1.00 97.75 85 LEU A C 1
ATOM 645 O O . LEU A 1 85 ? -9.105 -3.628 -10.649 1.00 97.75 85 LEU A O 1
ATOM 649 N N . LEU A 1 86 ? -8.385 -2.349 -8.944 1.00 96.69 86 LEU A N 1
ATOM 650 C CA . LEU A 1 86 ? -7.227 -1.812 -9.660 1.00 96.69 86 LEU A CA 1
ATOM 651 C C . LEU A 1 86 ? -6.216 -2.912 -10.014 1.00 96.69 86 LEU A C 1
ATOM 653 O O . LEU A 1 86 ? -5.785 -3.008 -11.162 1.00 96.69 86 LEU A O 1
ATOM 657 N N . ILE A 1 87 ? -5.862 -3.762 -9.048 1.00 95.88 87 ILE A N 1
ATOM 658 C CA . ILE A 1 87 ? -4.915 -4.867 -9.250 1.00 95.88 87 ILE A CA 1
ATOM 659 C C . ILE A 1 87 ? -5.481 -5.867 -10.264 1.00 95.88 87 ILE A C 1
ATOM 661 O O . ILE A 1 87 ? -4.776 -6.278 -11.185 1.00 95.88 87 ILE A O 1
ATOM 665 N N . GLY A 1 88 ? -6.769 -6.203 -10.149 1.00 96.69 88 GLY A N 1
ATOM 666 C CA . GLY A 1 88 ? -7.464 -7.070 -11.097 1.00 96.69 88 GLY A CA 1
ATOM 667 C C . GLY A 1 88 ? -7.486 -6.492 -12.514 1.00 96.69 88 GLY A C 1
ATOM 668 O O . GLY A 1 88 ? -7.252 -7.222 -13.475 1.00 96.69 88 GLY A O 1
ATOM 669 N N . TYR A 1 89 ? -7.692 -5.181 -12.658 1.00 97.50 89 TYR A N 1
ATOM 670 C CA . TYR A 1 89 ? -7.609 -4.494 -13.947 1.00 97.50 89 TYR A CA 1
ATOM 671 C C . TYR A 1 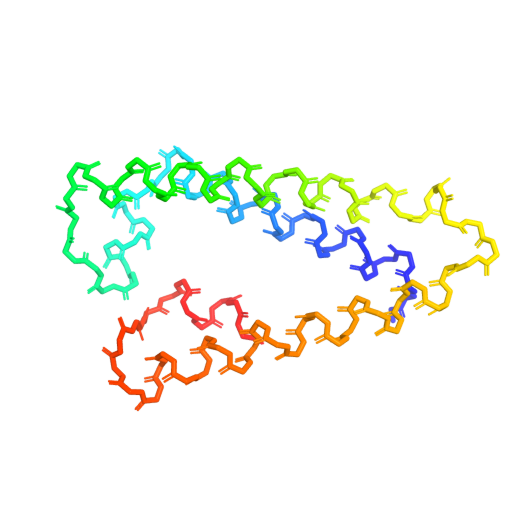89 ? -6.194 -4.545 -14.545 1.00 97.50 89 TYR A C 1
ATOM 673 O O . TYR A 1 89 ? -6.042 -4.891 -15.719 1.00 97.50 89 TYR A O 1
ATOM 681 N N . HIS A 1 90 ? -5.151 -4.262 -13.758 1.00 96.12 90 HIS A N 1
ATOM 682 C CA . HIS A 1 90 ? -3.764 -4.365 -14.225 1.00 96.12 90 HIS A CA 1
ATOM 683 C C . HIS A 1 90 ? -3.403 -5.795 -14.650 1.00 96.12 90 HIS A C 1
ATOM 685 O O . HIS A 1 90 ? -2.760 -5.975 -15.683 1.00 96.12 90 HIS A O 1
ATOM 691 N N . ALA A 1 91 ? -3.869 -6.805 -13.910 1.00 96.00 91 ALA A N 1
ATOM 692 C CA . ALA A 1 91 ? -3.692 -8.209 -14.272 1.00 96.00 91 ALA A CA 1
ATOM 693 C C . ALA A 1 91 ? -4.418 -8.563 -15.581 1.00 96.00 91 ALA A C 1
ATOM 695 O O . ALA A 1 91 ? -3.826 -9.151 -16.483 1.00 96.00 91 ALA A O 1
ATOM 696 N N . ALA A 1 92 ? -5.687 -8.163 -15.720 1.00 96.75 92 ALA A N 1
ATOM 697 C CA . ALA A 1 92 ? -6.511 -8.464 -16.893 1.00 96.75 92 ALA A CA 1
ATOM 698 C C . ALA A 1 92 ? -6.006 -7.785 -18.178 1.00 96.75 92 ALA A C 1
ATOM 700 O O . ALA A 1 92 ? -6.199 -8.309 -19.273 1.00 96.75 92 ALA A O 1
ATOM 701 N N . THR A 1 93 ? -5.364 -6.623 -18.048 1.00 97.19 93 THR A N 1
ATOM 702 C CA . THR A 1 93 ? -4.795 -5.858 -19.169 1.00 97.19 93 THR A CA 1
ATOM 703 C C . THR A 1 93 ? -3.317 -6.156 -19.430 1.00 97.19 93 THR A C 1
ATOM 705 O O . THR A 1 93 ? -2.750 -5.610 -20.373 1.00 97.19 93 THR A O 1
ATOM 708 N N . GLY A 1 94 ? -2.688 -7.016 -18.620 1.00 94.25 94 GLY A N 1
ATOM 709 C CA . GLY A 1 94 ? -1.274 -7.376 -18.748 1.00 94.25 94 GLY A CA 1
ATOM 710 C C . GLY A 1 94 ? -0.290 -6.281 -18.319 1.00 94.25 94 GLY A C 1
ATOM 711 O O . GLY A 1 94 ? 0.886 -6.373 -18.649 1.00 94.25 94 GLY A O 1
ATOM 712 N N . GLN A 1 95 ? -0.745 -5.254 -17.593 1.00 94.75 95 GLN A N 1
ATOM 713 C CA . GLN A 1 95 ? 0.112 -4.171 -17.087 1.00 94.75 95 GLN A CA 1
ATOM 714 C C . GLN A 1 95 ? 0.991 -4.603 -15.908 1.00 94.75 95 GLN A C 1
ATOM 716 O O . GLN A 1 95 ? 2.050 -4.026 -15.690 1.00 94.75 95 GLN A O 1
ATOM 721 N N . ALA A 1 96 ? 0.543 -5.593 -15.135 1.00 94.62 96 ALA A N 1
ATOM 722 C CA . ALA A 1 96 ? 1.318 -6.207 -14.065 1.00 94.62 96 ALA A CA 1
ATOM 723 C C . ALA A 1 96 ? 0.938 -7.685 -13.943 1.00 94.62 96 ALA A C 1
ATOM 725 O O . ALA A 1 96 ? -0.189 -8.074 -14.254 1.00 94.62 96 ALA A O 1
ATOM 726 N N . SER A 1 97 ? 1.860 -8.521 -13.472 1.00 93.38 97 SER A N 1
ATOM 727 C CA . SER A 1 97 ? 1.613 -9.955 -13.300 1.00 93.38 97 SER A CA 1
ATOM 728 C C . SER A 1 97 ? 2.421 -10.549 -12.141 1.00 93.38 97 SER A C 1
ATOM 730 O O . SER A 1 97 ? 2.938 -9.828 -11.295 1.00 93.38 97 SER A O 1
ATOM 732 N N . GLY A 1 98 ? 2.501 -11.876 -12.068 1.00 93.75 98 GLY A N 1
ATOM 733 C CA . GLY A 1 98 ? 3.393 -12.560 -11.136 1.00 93.75 98 GLY A CA 1
ATOM 734 C C . GLY A 1 98 ? 2.980 -12.495 -9.658 1.00 93.75 98 GLY A C 1
ATOM 735 O O . GLY A 1 98 ? 1.886 -12.039 -9.311 1.00 93.75 98 GLY A O 1
ATOM 736 N N . PRO A 1 99 ? 3.843 -13.005 -8.761 1.00 93.12 99 PRO A N 1
ATOM 737 C CA . PRO A 1 99 ? 3.512 -13.177 -7.347 1.00 93.12 99 PRO A CA 1
ATOM 738 C C . PRO A 1 99 ? 3.063 -11.903 -6.610 1.00 93.12 99 PRO A C 1
ATOM 740 O O . PRO A 1 99 ? 2.129 -12.013 -5.818 1.00 93.12 99 PRO A O 1
ATOM 743 N N . PRO A 1 100 ? 3.635 -10.705 -6.860 1.00 91.75 100 PRO A N 1
ATOM 744 C CA . PRO A 1 100 ? 3.167 -9.473 -6.224 1.00 91.75 100 PRO A CA 1
ATOM 745 C C . PRO A 1 100 ? 1.705 -9.148 -6.534 1.00 91.75 100 PRO A C 1
ATOM 747 O O . PRO A 1 100 ? 0.986 -8.687 -5.656 1.00 91.75 100 PRO A O 1
ATOM 750 N N . VAL A 1 101 ? 1.243 -9.408 -7.759 1.00 92.88 101 VAL A N 1
ATOM 751 C CA . VAL A 1 101 ? -0.153 -9.171 -8.149 1.00 92.88 101 VAL A CA 1
ATOM 752 C C . VAL A 1 101 ? -1.069 -10.183 -7.471 1.00 92.88 101 VAL A C 1
ATOM 754 O O . VAL A 1 101 ? -2.006 -9.794 -6.781 1.00 92.88 101 VAL A O 1
ATOM 757 N N . TYR A 1 102 ? -0.774 -11.478 -7.601 1.00 91.25 102 TYR A N 1
ATOM 758 C CA . TYR A 1 102 ? -1.654 -12.529 -7.079 1.00 91.25 102 TYR A CA 1
ATOM 759 C C . TYR A 1 102 ? -1.658 -12.629 -5.552 1.00 91.25 102 TYR A C 1
ATOM 761 O O . TYR A 1 102 ? -2.655 -13.048 -4.983 1.00 91.25 102 TYR A O 1
ATOM 769 N N . GLY A 1 103 ? -0.567 -12.249 -4.883 1.00 89.94 103 GLY A N 1
ATOM 770 C CA . GLY A 1 103 ? -0.501 -12.226 -3.420 1.00 89.94 103 GLY A CA 1
ATOM 771 C C . GLY A 1 103 ? -1.260 -11.061 -2.778 1.00 89.94 103 GLY A C 1
ATOM 772 O O . GLY A 1 103 ? -1.474 -11.083 -1.569 1.00 89.94 103 GLY A O 1
ATOM 773 N N . ASN A 1 104 ? -1.644 -10.051 -3.566 1.00 89.12 104 ASN A N 1
ATOM 774 C CA . ASN A 1 104 ? -2.379 -8.869 -3.108 1.00 89.12 104 ASN A CA 1
ATOM 775 C C . ASN A 1 104 ? -3.859 -8.851 -3.543 1.00 89.12 104 ASN A C 1
ATOM 777 O O . ASN A 1 104 ? -4.554 -7.875 -3.256 1.00 89.12 104 ASN A O 1
ATOM 781 N N . LEU A 1 105 ? -4.327 -9.905 -4.224 1.00 87.19 105 LEU A N 1
ATOM 782 C CA . LEU A 1 105 ? -5.740 -10.170 -4.525 1.00 87.19 105 LEU A CA 1
ATOM 783 C C . LEU A 1 105 ? -6.343 -11.100 -3.467 1.00 87.19 105 LEU A C 1
ATOM 785 O O . LEU A 1 105 ? -7.502 -10.844 -3.073 1.00 87.19 105 LEU A O 1
#